Protein AF-A0A2D4W200-F1 (afdb_monomer)

Structure (mmCIF, N/CA/C/O backbone):
data_AF-A0A2D4W200-F1
#
_entry.id   AF-A0A2D4W200-F1
#
loop_
_atom_site.group_PDB
_atom_site.id
_atom_site.type_symbol
_atom_site.label_atom_id
_atom_site.label_alt_id
_atom_site.label_comp_id
_atom_site.label_asym_id
_atom_site.label_entity_id
_atom_site.label_seq_id
_atom_site.pdbx_PDB_ins_code
_atom_site.Cartn_x
_atom_site.Cartn_y
_atom_site.Cartn_z
_atom_site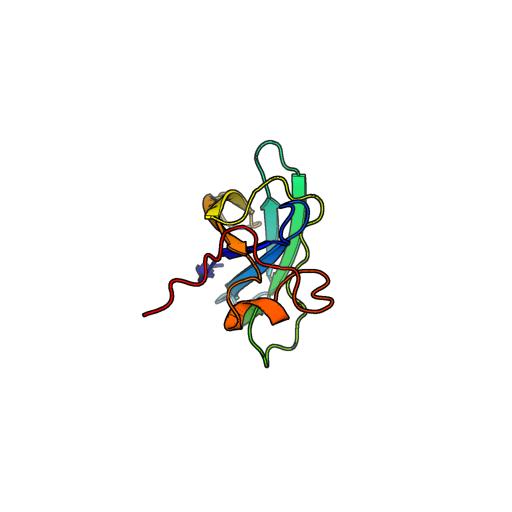.occupancy
_atom_site.B_iso_or_equiv
_atom_site.auth_seq_id
_atom_site.auth_comp_id
_atom_site.auth_asym_id
_atom_site.auth_atom_id
_atom_site.pdbx_PDB_model_num
ATOM 1 N N . MET A 1 1 ? -6.014 -3.686 13.023 1.00 89.56 1 MET A N 1
ATOM 2 C CA . MET A 1 1 ? -5.982 -3.565 11.552 1.00 89.56 1 MET A CA 1
ATOM 3 C C . MET A 1 1 ? -5.366 -4.820 10.965 1.00 89.56 1 MET A C 1
ATOM 5 O O . MET A 1 1 ? -4.495 -5.402 11.603 1.00 89.56 1 MET A O 1
ATOM 9 N N . ALA A 1 2 ? -5.807 -5.241 9.785 1.00 93.50 2 ALA A N 1
ATOM 10 C CA . ALA A 1 2 ? -5.145 -6.284 9.006 1.00 93.50 2 ALA A CA 1
ATOM 11 C C . ALA A 1 2 ? -5.091 -5.865 7.537 1.00 93.50 2 ALA A C 1
ATOM 13 O O . ALA A 1 2 ? -6.059 -5.301 7.033 1.00 93.50 2 ALA A O 1
ATOM 14 N N . VAL A 1 3 ? -3.983 -6.168 6.865 1.00 94.50 3 VAL A N 1
ATOM 15 C CA . VAL A 1 3 ? -3.783 -5.884 5.440 1.00 94.50 3 VAL A CA 1
ATOM 16 C C . VAL A 1 3 ? -3.736 -7.206 4.676 1.00 94.50 3 VAL A C 1
ATOM 18 O O . VAL A 1 3 ? -3.122 -8.173 5.135 1.00 94.50 3 VAL A O 1
ATOM 21 N N . ARG A 1 4 ? -4.425 -7.283 3.536 1.00 94.44 4 ARG A N 1
ATOM 22 C CA . ARG A 1 4 ? -4.512 -8.479 2.685 1.00 94.44 4 ARG A CA 1
ATOM 23 C C . ARG A 1 4 ? -4.337 -8.112 1.216 1.00 94.44 4 ARG A C 1
ATOM 25 O O . ARG A 1 4 ? -4.675 -7.004 0.818 1.00 94.44 4 ARG A O 1
ATOM 32 N N . ASN A 1 5 ? -3.882 -9.084 0.424 1.00 91.94 5 ASN A N 1
ATOM 33 C CA . ASN A 1 5 ? -3.816 -9.009 -1.041 1.00 91.94 5 ASN A CA 1
ATOM 34 C C . ASN A 1 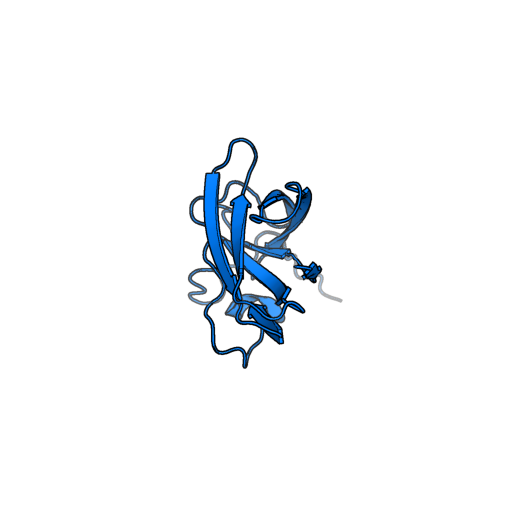5 ? -3.046 -7.786 -1.565 1.00 91.94 5 ASN A C 1
ATOM 36 O O . ASN A 1 5 ? -3.513 -7.123 -2.484 1.00 91.94 5 ASN A O 1
ATOM 40 N N . VAL A 1 6 ? -1.898 -7.477 -0.955 1.00 95.56 6 VAL A N 1
ATOM 41 C CA . VAL A 1 6 ? -1.101 -6.303 -1.329 1.00 95.56 6 VAL A CA 1
ATOM 42 C C . VAL A 1 6 ? -0.308 -6.575 -2.603 1.00 95.56 6 VAL A C 1
ATOM 44 O O . VAL A 1 6 ? 0.487 -7.515 -2.640 1.00 95.56 6 VAL A O 1
ATOM 47 N N . LEU A 1 7 ? -0.496 -5.732 -3.614 1.00 95.50 7 LEU A N 1
ATOM 48 C CA . LEU A 1 7 ? 0.331 -5.644 -4.817 1.00 95.50 7 LEU A CA 1
ATOM 49 C C . LEU A 1 7 ? 0.327 -4.203 -5.344 1.00 95.50 7 LEU A C 1
ATOM 51 O O . LEU A 1 7 ? -0.581 -3.431 -5.037 1.00 95.50 7 LEU A O 1
ATOM 55 N N . VAL A 1 8 ? 1.323 -3.849 -6.150 1.00 96.06 8 VAL A N 1
ATOM 56 C CA . VAL A 1 8 ? 1.350 -2.588 -6.903 1.00 96.06 8 VAL A CA 1
ATOM 57 C C . VAL A 1 8 ? 1.131 -2.908 -8.375 1.00 96.06 8 VAL A C 1
ATOM 59 O O . VAL A 1 8 ? 1.778 -3.811 -8.900 1.00 96.06 8 VAL A O 1
ATOM 62 N N . VAL A 1 9 ? 0.230 -2.186 -9.041 1.00 94.00 9 VAL A N 1
ATOM 63 C CA . VAL A 1 9 ? 0.126 -2.199 -10.508 1.00 94.00 9 VAL A CA 1
ATOM 64 C C . VAL A 1 9 ? 0.842 -0.964 -11.032 1.00 94.00 9 VAL A C 1
ATOM 66 O O . VAL A 1 9 ? 0.330 0.142 -10.880 1.00 94.00 9 VAL A O 1
ATOM 69 N N . ALA A 1 10 ? 2.039 -1.148 -11.574 1.00 93.44 10 ALA A N 1
ATOM 70 C CA . ALA A 1 10 ? 2.868 -0.083 -12.114 1.00 93.44 10 ALA A CA 1
ATOM 71 C C . ALA A 1 10 ? 2.583 0.168 -13.594 1.00 93.44 10 ALA A C 1
ATOM 73 O O . ALA A 1 10 ? 2.088 -0.719 -14.298 1.00 93.44 10 ALA A O 1
ATOM 74 N N . ASN A 1 11 ? 2.925 1.375 -14.036 1.00 90.00 11 ASN A N 1
ATOM 75 C CA . ASN A 1 11 ? 3.094 1.667 -15.450 1.00 90.00 11 ASN A CA 1
ATOM 76 C C . ASN A 1 11 ? 4.385 1.028 -15.996 1.00 90.00 11 ASN A C 1
ATOM 78 O O . ASN A 1 11 ? 5.256 0.596 -15.237 1.00 90.00 11 ASN A O 1
ATOM 82 N N . ASP A 1 12 ? 4.508 0.972 -17.320 1.00 86.44 12 ASP A N 1
ATOM 83 C CA . ASP A 1 12 ? 5.602 0.261 -17.993 1.00 86.44 12 ASP A CA 1
ATOM 84 C C . ASP A 1 12 ? 7.009 0.794 -17.675 1.00 86.44 12 ASP A C 1
ATOM 86 O O . ASP A 1 12 ? 7.973 0.029 -17.716 1.00 86.44 12 ASP A O 1
ATOM 90 N N . ASP A 1 13 ? 7.144 2.079 -17.333 1.00 88.06 13 ASP A N 1
ATOM 91 C CA . ASP A 1 13 ? 8.427 2.691 -16.963 1.00 88.06 13 ASP A CA 1
ATOM 92 C C . ASP A 1 13 ? 8.751 2.617 -15.457 1.00 88.06 13 ASP A C 1
ATOM 94 O O . ASP A 1 13 ? 9.794 3.118 -15.035 1.00 88.06 13 ASP A O 1
ATOM 98 N N . GLY A 1 14 ? 7.873 2.011 -14.646 1.00 91.12 14 GLY A N 1
ATOM 99 C CA . GLY A 1 14 ? 8.081 1.810 -13.210 1.00 91.12 14 GLY A CA 1
ATOM 100 C C . GLY A 1 14 ? 8.063 3.089 -12.365 1.00 91.12 14 GLY A C 1
ATOM 101 O O . GLY A 1 14 ? 8.417 3.031 -11.185 1.00 91.12 14 GLY A O 1
ATOM 102 N N . THR A 1 15 ? 7.658 4.233 -12.936 1.00 94.38 15 THR A N 1
ATOM 103 C CA . THR A 1 15 ? 7.683 5.544 -12.258 1.00 94.38 15 THR A CA 1
ATOM 104 C C . THR A 1 15 ? 6.419 5.862 -11.470 1.00 94.38 15 THR A C 1
ATOM 106 O O . THR A 1 15 ? 6.431 6.748 -10.612 1.00 94.38 15 THR A O 1
ATOM 109 N N . ARG A 1 16 ? 5.320 5.147 -11.729 1.00 94.69 16 ARG A N 1
ATOM 110 C CA . ARG A 1 16 ? 4.043 5.290 -11.024 1.00 94.69 16 ARG A CA 1
ATOM 111 C C . ARG A 1 16 ? 3.407 3.938 -10.776 1.00 94.69 16 ARG A C 1
ATOM 113 O O . ARG A 1 16 ? 3.542 3.023 -11.582 1.00 94.69 16 ARG A O 1
ATOM 120 N N . GLY A 1 17 ? 2.627 3.821 -9.707 1.00 93.94 17 GLY A N 1
ATOM 121 C CA . GLY A 1 17 ? 1.862 2.602 -9.462 1.00 93.94 17 GLY A CA 1
ATOM 122 C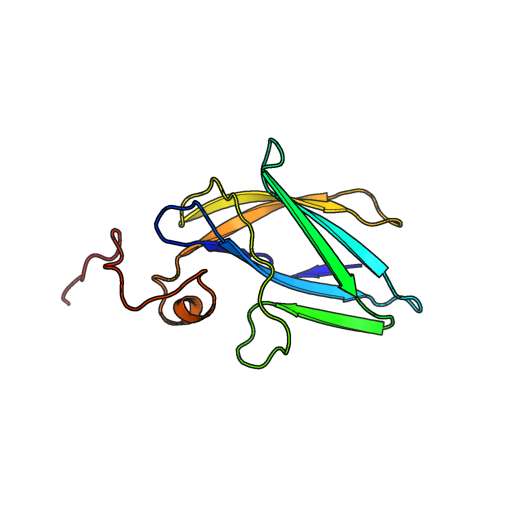 C . GLY A 1 17 ? 0.598 2.819 -8.660 1.00 93.94 17 GLY A C 1
ATOM 123 O O . GLY A 1 17 ? 0.515 3.728 -7.853 1.00 93.94 17 GLY A O 1
ATOM 124 N N . ASN A 1 18 ? -0.389 1.962 -8.862 1.00 94.69 18 ASN A N 1
ATOM 125 C CA . ASN A 1 18 ? -1.611 1.947 -8.076 1.00 94.69 18 ASN A CA 1
ATOM 126 C C . ASN A 1 18 ? -1.547 0.821 -7.043 1.00 94.69 18 ASN A C 1
ATOM 128 O O . ASN A 1 18 ? -1.282 -0.338 -7.379 1.00 94.69 18 ASN A O 1
ATOM 132 N N . LEU A 1 19 ? -1.793 1.159 -5.777 1.00 95.00 19 LEU A N 1
ATOM 133 C CA . LEU A 1 19 ? -1.819 0.189 -4.690 1.00 95.00 19 LEU A CA 1
ATOM 134 C C . LEU A 1 19 ? -3.128 -0.605 -4.717 1.00 95.00 19 LEU A C 1
ATOM 136 O O . LEU A 1 19 ? -4.221 -0.063 -4.556 1.00 95.00 19 LEU A O 1
ATOM 140 N N . VAL A 1 20 ? -3.008 -1.922 -4.830 1.00 94.00 20 VAL A N 1
ATOM 141 C CA . VAL A 1 20 ? -4.107 -2.867 -4.633 1.00 94.00 20 VAL A CA 1
ATOM 142 C C . VAL A 1 20 ? -3.912 -3.517 -3.275 1.00 94.00 20 VAL A C 1
ATOM 144 O O . VAL A 1 20 ? -2.881 -4.132 -3.014 1.00 94.00 20 VAL A O 1
ATOM 147 N N . ALA A 1 21 ? -4.894 -3.361 -2.394 1.00 94.06 21 ALA A N 1
ATOM 148 C CA . ALA A 1 21 ? -4.890 -3.954 -1.065 1.00 94.06 21 ALA A CA 1
ATOM 149 C C . ALA A 1 21 ? -6.309 -3.979 -0.490 1.00 94.06 21 ALA A C 1
ATOM 151 O O . ALA A 1 21 ? -7.157 -3.161 -0.845 1.00 94.06 21 ALA A O 1
ATOM 152 N N . ALA A 1 22 ? -6.542 -4.883 0.459 1.00 93.44 22 ALA A N 1
ATOM 153 C CA . ALA A 1 22 ? -7.695 -4.834 1.346 1.00 93.44 22 ALA A CA 1
ATOM 154 C C . ALA A 1 22 ? -7.234 -4.539 2.776 1.00 93.44 22 ALA A C 1
ATOM 156 O O . ALA A 1 22 ? -6.390 -5.257 3.322 1.00 93.44 22 ALA A O 1
ATOM 157 N N . VAL A 1 23 ? -7.808 -3.506 3.390 1.00 93.75 23 VAL A N 1
ATOM 158 C CA . VAL A 1 23 ? -7.511 -3.088 4.762 1.00 93.75 23 VAL A CA 1
ATOM 159 C C . VAL A 1 23 ? -8.752 -3.283 5.620 1.00 93.75 23 VAL A C 1
ATOM 161 O O . VAL A 1 23 ? -9.810 -2.722 5.351 1.00 93.75 23 VAL A O 1
ATOM 164 N N . VAL A 1 24 ? -8.616 -4.104 6.659 1.00 94.81 24 VAL A N 1
ATOM 165 C CA . VAL A 1 24 ? -9.712 -4.526 7.536 1.00 94.81 24 VAL A CA 1
ATOM 166 C C . VAL A 1 24 ? -9.564 -3.879 8.910 1.00 94.81 24 VAL A C 1
ATOM 168 O O . VAL A 1 24 ? -8.538 -4.055 9.586 1.00 94.81 24 VAL A O 1
ATOM 171 N N . ASN A 1 25 ? -10.619 -3.200 9.356 1.00 95.25 25 ASN A N 1
ATOM 172 C CA . ASN A 1 25 ? -10.741 -2.636 10.693 1.00 95.25 25 ASN A CA 1
ATOM 173 C C . ASN A 1 25 ? -11.873 -3.322 11.475 1.00 95.25 25 ASN A C 1
ATOM 175 O O . ASN A 1 25 ? -13.019 -2.905 11.410 1.00 95.25 25 ASN A O 1
ATOM 179 N N . ASN A 1 26 ? -11.532 -4.339 12.272 1.00 95.50 26 ASN A N 1
ATOM 180 C CA . ASN A 1 26 ? -12.480 -5.025 13.167 1.00 95.50 26 ASN A CA 1
ATOM 181 C C . ASN A 1 26 ? -12.636 -4.333 14.539 1.00 95.50 26 ASN A C 1
ATOM 183 O O . ASN A 1 26 ? -13.081 -4.966 15.496 1.00 95.50 26 ASN A O 1
ATOM 187 N N . SER A 1 27 ? -12.154 -3.096 14.696 1.00 95.12 27 SER A N 1
ATOM 188 C CA . SER A 1 27 ? -12.331 -2.343 15.941 1.00 95.12 27 SER A CA 1
ATOM 189 C C . SER A 1 27 ? -13.636 -1.554 15.926 1.00 95.12 27 SER A C 1
ATOM 191 O O . SER A 1 27 ? -14.258 -1.367 1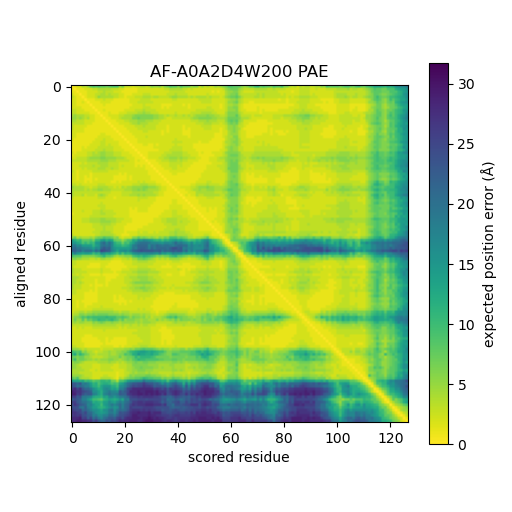4.883 1.00 95.12 27 SER A O 1
ATOM 193 N N . ASP A 1 28 ? -14.033 -1.071 17.097 1.00 96.31 28 ASP A N 1
ATOM 194 C CA . ASP A 1 28 ? -15.232 -0.259 17.308 1.00 96.31 28 ASP A CA 1
ATOM 195 C C . ASP A 1 28 ? -15.031 1.233 16.988 1.00 96.31 28 ASP A C 1
ATOM 197 O O . ASP A 1 28 ? -15.934 2.043 17.189 1.00 96.31 28 ASP A O 1
ATOM 201 N N . GLN A 1 29 ? -13.850 1.606 16.489 1.00 95.44 29 GLN A N 1
ATOM 202 C CA . GLN A 1 29 ? -13.458 2.979 16.185 1.00 95.44 29 GLN A CA 1
ATOM 203 C C . GLN A 1 29 ? -12.884 3.070 14.774 1.00 95.44 29 GLN A C 1
ATOM 205 O O . GLN A 1 29 ? -12.270 2.125 14.279 1.00 95.44 29 GLN A O 1
ATOM 210 N N . GLU A 1 30 ? -13.051 4.226 14.136 1.00 95.62 30 GLU A N 1
ATOM 211 C CA . GLU A 1 30 ? -12.315 4.556 12.917 1.00 95.62 30 GLU A CA 1
ATOM 212 C C . GLU A 1 30 ? -10.808 4.550 13.191 1.00 95.62 30 GLU A C 1
ATOM 214 O O . GLU A 1 30 ? -10.352 4.922 14.278 1.00 95.62 30 GLU A O 1
ATOM 219 N N . ARG A 1 31 ? -10.033 4.088 12.209 1.00 95.25 31 ARG A N 1
ATOM 220 C CA . ARG A 1 31 ? -8.578 4.003 12.299 1.00 95.25 31 ARG A CA 1
ATOM 221 C C . ARG A 1 31 ? -7.938 4.455 10.999 1.00 95.25 31 ARG A C 1
ATOM 223 O O . ARG A 1 31 ? -8.439 4.153 9.919 1.00 95.25 31 ARG A O 1
ATOM 230 N N . SER A 1 32 ? -6.782 5.090 11.130 1.00 94.62 32 SER A N 1
ATOM 231 C CA . SER A 1 32 ? -5.938 5.489 10.008 1.00 94.62 32 SER A CA 1
ATOM 232 C C . SER A 1 32 ? -4.689 4.617 9.947 1.00 94.62 32 SER A C 1
ATOM 234 O O . SER A 1 32 ? -4.111 4.267 10.977 1.00 94.62 32 SER A O 1
ATOM 236 N N . MET A 1 33 ? -4.259 4.296 8.734 1.00 95.19 33 MET A N 1
ATOM 237 C CA . MET A 1 33 ? -3.013 3.601 8.443 1.00 95.19 33 MET A CA 1
ATOM 238 C C . MET A 1 33 ? -2.144 4.482 7.555 1.00 95.19 33 MET A C 1
ATOM 240 O O . MET A 1 33 ? -2.619 4.998 6.542 1.00 95.19 33 MET A O 1
ATOM 244 N N . THR A 1 34 ? -0.878 4.630 7.930 1.00 97.19 34 THR A N 1
ATOM 245 C CA . THR A 1 34 ? 0.135 5.267 7.088 1.00 97.19 34 THR A CA 1
ATOM 246 C C . THR A 1 34 ? 0.899 4.176 6.351 1.00 97.19 34 THR A C 1
ATOM 248 O O . THR A 1 34 ? 1.324 3.192 6.958 1.00 97.19 34 THR A O 1
ATOM 251 N N . VAL A 1 35 ? 1.055 4.335 5.041 1.00 97.56 35 VAL A N 1
ATOM 252 C CA . VAL A 1 35 ? 1.776 3.396 4.179 1.00 97.56 35 VAL A CA 1
ATOM 253 C C . VAL A 1 35 ? 2.979 4.117 3.593 1.00 97.56 35 VAL A C 1
ATOM 255 O O . VAL A 1 35 ? 2.809 5.069 2.840 1.00 97.56 35 VAL A O 1
ATOM 258 N N . TYR A 1 36 ? 4.182 3.666 3.932 1.00 98.19 36 TYR A N 1
ATOM 259 C CA . TYR A 1 36 ? 5.430 4.185 3.374 1.00 98.19 36 TYR A CA 1
ATOM 260 C C . TYR A 1 36 ? 5.917 3.248 2.275 1.00 98.19 36 TYR A C 1
ATOM 262 O O . TYR A 1 36 ? 6.039 2.042 2.506 1.00 98.19 36 TYR A O 1
ATOM 270 N N . VAL A 1 37 ? 6.194 3.791 1.095 1.00 98.06 37 VAL A N 1
ATOM 271 C CA . VAL A 1 37 ? 6.585 3.016 -0.087 1.00 98.06 37 VAL A CA 1
ATOM 272 C C . VAL A 1 37 ? 8.046 3.295 -0.425 1.00 98.06 37 VAL A C 1
ATOM 274 O O . VAL A 1 37 ? 8.438 4.455 -0.522 1.00 98.06 37 VAL A O 1
ATOM 277 N N . GLY A 1 38 ? 8.837 2.238 -0.612 1.00 97.19 38 GLY A N 1
ATOM 278 C CA . GLY A 1 38 ? 10.255 2.314 -0.966 1.00 97.19 38 GLY A CA 1
ATOM 279 C C . GLY A 1 38 ? 11.210 2.372 0.232 1.00 97.19 38 GLY A C 1
ATOM 280 O O . GLY A 1 38 ? 10.813 2.622 1.373 1.00 97.19 38 GLY A O 1
ATOM 281 N N . ASP A 1 39 ? 12.490 2.112 -0.046 1.00 94.38 39 ASP A N 1
ATOM 282 C CA . ASP A 1 39 ? 13.611 2.303 0.883 1.00 94.38 39 ASP A CA 1
ATOM 283 C C . ASP A 1 39 ? 14.818 2.890 0.112 1.00 94.38 39 ASP A C 1
ATOM 285 O O . ASP A 1 39 ? 15.456 2.162 -0.655 1.00 94.3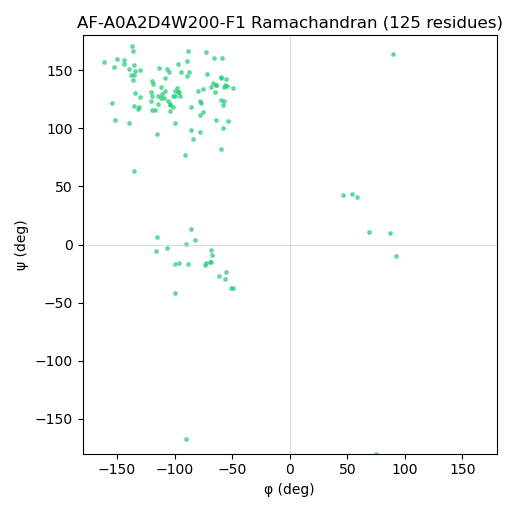8 39 ASP A O 1
ATOM 289 N N . PRO A 1 40 ? 15.124 4.198 0.253 1.00 95.12 40 PRO A N 1
ATOM 290 C CA . PRO A 1 40 ? 14.468 5.162 1.143 1.00 95.12 40 PRO A CA 1
ATOM 291 C C . PRO A 1 40 ? 13.007 5.430 0.749 1.00 95.12 40 PRO A C 1
ATOM 293 O O . PRO A 1 40 ? 12.620 5.193 -0.390 1.00 95.12 40 PRO A O 1
ATOM 296 N N . VAL A 1 41 ? 12.204 5.952 1.684 1.00 96.88 41 VAL A N 1
ATOM 297 C CA . VAL A 1 41 ? 10.786 6.271 1.433 1.00 96.88 41 VAL A CA 1
ATOM 298 C C . VAL A 1 41 ? 10.654 7.240 0.255 1.00 96.88 41 VAL A C 1
ATOM 300 O O . VAL A 1 41 ? 11.221 8.334 0.275 1.00 96.88 41 VAL A O 1
ATOM 303 N N . GLN A 1 42 ? 9.883 6.824 -0.744 1.00 95.56 42 GLN A N 1
ATOM 304 C CA . GLN A 1 42 ? 9.620 7.540 -1.989 1.00 95.56 42 GLN A CA 1
ATOM 305 C C . GLN A 1 42 ? 8.276 8.257 -1.953 1.00 95.56 42 GLN A C 1
ATOM 307 O O . GLN A 1 42 ? 8.184 9.407 -2.374 1.00 95.56 42 GLN A O 1
ATOM 312 N N . ASP A 1 43 ? 7.262 7.588 -1.403 1.00 97.56 43 ASP A N 1
ATOM 313 C CA . ASP A 1 43 ? 5.910 8.119 -1.275 1.00 97.56 43 ASP A CA 1
ATOM 314 C C . ASP A 1 43 ? 5.249 7.654 0.033 1.00 97.56 43 ASP A C 1
ATOM 316 O O . ASP A 1 43 ? 5.671 6.680 0.670 1.00 97.56 43 ASP A O 1
ATOM 320 N N . THR A 1 44 ? 4.233 8.392 0.478 1.00 97.50 44 THR A N 1
ATOM 321 C CA . THR A 1 44 ? 3.482 8.130 1.708 1.00 97.50 44 THR A CA 1
ATOM 322 C C . THR A 1 44 ? 1.986 8.267 1.467 1.00 97.50 44 THR A C 1
ATOM 324 O O . THR A 1 44 ? 1.482 9.349 1.176 1.00 97.50 44 THR A O 1
ATOM 327 N N . LEU A 1 45 ? 1.258 7.177 1.692 1.00 96.06 45 LEU A N 1
ATOM 328 C CA . LEU A 1 45 ? -0.191 7.117 1.535 1.00 96.06 45 LEU A CA 1
ATOM 329 C C . LEU A 1 45 ? -0.873 7.079 2.902 1.00 96.06 45 LEU A C 1
ATOM 331 O O . LEU A 1 45 ? -0.333 6.543 3.875 1.00 96.06 45 LEU A O 1
ATOM 335 N N . ARG A 1 46 ? -2.098 7.601 2.966 1.00 95.31 46 ARG A N 1
ATOM 336 C CA . ARG A 1 46 ? -2.966 7.489 4.141 1.00 95.31 46 ARG A CA 1
ATOM 337 C C . ARG A 1 46 ? -4.250 6.765 3.767 1.00 95.31 46 ARG A C 1
ATOM 339 O O . ARG A 1 46 ? -4.922 7.159 2.821 1.00 95.31 46 ARG A O 1
ATOM 346 N N . ILE A 1 47 ? -4.584 5.733 4.535 1.00 93.81 47 ILE A N 1
ATOM 347 C CA . ILE A 1 47 ? -5.802 4.941 4.362 1.00 93.81 47 ILE A CA 1
ATOM 348 C C . ILE A 1 47 ? -6.621 5.044 5.644 1.00 93.81 47 ILE A C 1
ATOM 350 O O . ILE A 1 47 ? -6.189 4.578 6.701 1.00 93.81 47 ILE A O 1
ATOM 354 N N . ASP A 1 48 ? -7.804 5.640 5.546 1.00 93.88 48 ASP A N 1
ATOM 355 C CA . ASP A 1 48 ? -8.767 5.720 6.640 1.00 93.88 48 ASP A CA 1
ATOM 356 C C . ASP A 1 48 ? -9.809 4.603 6.490 1.00 93.88 48 ASP A C 1
ATOM 358 O O . ASP A 1 48 ? -10.349 4.373 5.409 1.00 93.88 48 ASP A O 1
ATOM 362 N N . VAL A 1 49 ? -10.070 3.871 7.575 1.00 93.81 49 VAL A N 1
ATOM 363 C CA . VAL A 1 49 ? -10.991 2.727 7.586 1.00 93.81 49 VAL A CA 1
ATOM 364 C C . VAL A 1 49 ? -11.954 2.873 8.756 1.00 93.81 49 VAL A C 1
ATOM 366 O O . VAL A 1 49 ? -11.546 2.853 9.924 1.00 93.81 49 VAL A O 1
ATOM 369 N N . ALA A 1 50 ? -13.245 2.982 8.446 1.00 95.69 50 ALA A N 1
ATOM 370 C CA . ALA A 1 50 ? -14.305 3.099 9.442 1.00 95.69 50 ALA A CA 1
ATOM 371 C C . ALA A 1 50 ? -14.333 1.893 10.399 1.00 95.69 50 ALA A C 1
ATOM 373 O O . ALA A 1 50 ? -13.802 0.819 10.095 1.00 95.69 50 ALA A O 1
ATOM 374 N N . ALA A 1 51 ? -14.968 2.072 11.558 1.00 96.75 51 ALA A N 1
ATOM 375 C CA . ALA A 1 51 ? -15.196 0.993 12.514 1.00 96.75 51 ALA A CA 1
ATOM 376 C C . ALA A 1 51 ? -15.938 -0.186 11.864 1.00 96.75 51 ALA A C 1
ATOM 378 O O . ALA A 1 51 ? -16.835 0.025 11.047 1.00 96.75 51 ALA A O 1
ATOM 379 N N . ASP A 1 52 ? -15.566 -1.405 12.255 1.00 96.81 52 ASP A N 1
ATOM 380 C CA . ASP A 1 52 ? -16.150 -2.670 11.788 1.00 96.81 52 ASP A CA 1
ATOM 381 C C . ASP A 1 52 ? -16.329 -2.755 10.257 1.00 96.81 52 ASP A C 1
ATOM 383 O O . ASP A 1 52 ? -17.367 -3.173 9.741 1.00 96.81 52 ASP A O 1
ATOM 387 N N . SER A 1 53 ? -15.324 -2.299 9.504 1.00 94.56 53 SER A N 1
ATOM 388 C CA . SER A 1 53 ? -15.408 -2.184 8.045 1.00 94.56 53 SER A CA 1
ATOM 389 C C . SER A 1 53 ? -14.148 -2.662 7.320 1.00 94.56 53 SER A C 1
ATOM 391 O O . SER A 1 53 ? -13.120 -2.993 7.921 1.00 94.56 53 SER A O 1
ATOM 393 N N . THR A 1 54 ? -14.243 -2.752 5.993 1.00 93.62 54 THR A N 1
ATOM 394 C CA . THR A 1 54 ? -13.131 -3.089 5.099 1.00 93.62 54 THR A CA 1
ATOM 395 C C . THR A 1 54 ? -13.114 -2.132 3.918 1.00 93.62 54 THR A C 1
ATOM 397 O O . THR A 1 54 ? -14.133 -1.970 3.252 1.00 93.62 54 THR A O 1
ATOM 400 N N . VAL A 1 55 ? -11.944 -1.564 3.635 1.00 91.69 55 VAL A N 1
ATOM 401 C CA . VAL A 1 55 ? -11.660 -0.858 2.380 1.00 91.69 55 VAL A CA 1
ATOM 402 C C . VAL A 1 55 ? -10.924 -1.822 1.457 1.00 91.69 55 VAL A C 1
ATOM 404 O O . VAL A 1 55 ? -10.020 -2.533 1.899 1.00 91.69 55 VAL A O 1
ATOM 407 N N . SER A 1 56 ? -11.328 -1.882 0.190 1.00 90.81 56 SER A N 1
ATOM 408 C CA . SER A 1 56 ? -10.717 -2.748 -0.818 1.00 90.81 56 SER A CA 1
ATOM 409 C C . SER A 1 56 ? -10.433 -1.947 -2.077 1.00 90.81 56 SER A C 1
ATOM 411 O O . SER A 1 56 ? -11.365 -1.506 -2.741 1.00 90.81 56 SER A O 1
ATOM 413 N N . TYR A 1 57 ? -9.158 -1.829 -2.426 1.00 90.69 57 TYR A N 1
ATOM 414 C CA . TYR A 1 57 ? -8.698 -1.183 -3.650 1.00 90.69 57 TYR A CA 1
ATOM 415 C C . TYR A 1 57 ? -8.491 -2.212 -4.764 1.00 90.69 57 TYR A C 1
ATOM 417 O O . TYR A 1 57 ? -8.133 -3.361 -4.495 1.00 90.69 57 TYR A O 1
ATOM 425 N N . GLY A 1 58 ? -8.704 -1.807 -6.018 1.00 79.50 58 GLY A N 1
ATOM 426 C CA . GLY A 1 58 ? -8.457 -2.646 -7.198 1.00 79.50 58 GLY A CA 1
ATOM 427 C C . GLY A 1 58 ? -9.614 -3.557 -7.633 1.00 79.50 58 GLY A C 1
ATOM 428 O O . GLY A 1 58 ? -9.412 -4.408 -8.499 1.00 79.50 58 GLY A O 1
ATOM 429 N N . ALA A 1 59 ? -10.823 -3.406 -7.077 1.00 69.50 59 ALA A N 1
ATOM 430 C CA . ALA A 1 59 ? -12.015 -4.091 -7.584 1.00 69.50 59 ALA A CA 1
ATOM 431 C C . ALA A 1 59 ? -12.710 -3.242 -8.669 1.00 69.50 59 ALA A C 1
ATOM 433 O O . ALA A 1 59 ? -12.762 -2.022 -8.568 1.00 69.50 59 ALA A O 1
ATOM 434 N N . ARG A 1 60 ? -13.297 -3.883 -9.696 1.00 55.16 60 ARG A N 1
ATOM 435 C CA . ARG A 1 60 ? -14.089 -3.192 -10.743 1.00 55.16 60 ARG A CA 1
ATOM 436 C C . ARG A 1 60 ? -15.256 -2.371 -10.176 1.00 55.16 60 ARG A C 1
ATOM 438 O O . ARG A 1 60 ? -15.633 -1.375 -10.778 1.00 55.16 60 ARG A O 1
ATOM 445 N N . ASP A 1 61 ? -15.801 -2.813 -9.045 1.00 54.19 61 ASP A N 1
ATOM 446 C CA . ASP A 1 61 ? -17.020 -2.275 -8.432 1.00 54.19 61 ASP A CA 1
ATOM 447 C C . ASP A 1 61 ? -16.764 -1.623 -7.056 1.00 54.19 61 ASP A C 1
ATOM 449 O O . ASP A 1 61 ? -17.712 -1.281 -6.348 1.00 54.19 61 ASP A O 1
ATOM 453 N N . SER A 1 62 ? -15.498 -1.484 -6.634 1.00 53.81 62 SER A N 1
ATOM 454 C CA . SER A 1 62 ? -15.148 -0.763 -5.403 1.00 53.81 62 SER A CA 1
ATOM 455 C C . SER A 1 62 ? -15.164 0.743 -5.661 1.00 53.81 62 SER A C 1
ATOM 457 O O . SER A 1 62 ? -14.598 1.204 -6.644 1.00 53.81 62 SER A O 1
ATOM 459 N N . LEU A 1 63 ? -15.823 1.492 -4.775 1.00 46.53 63 LEU A N 1
ATOM 460 C CA . LEU A 1 63 ? -16.118 2.928 -4.897 1.00 46.53 63 LEU A CA 1
ATOM 461 C C . LEU A 1 63 ? -14.893 3.859 -4.811 1.00 46.53 63 LEU A C 1
ATOM 463 O O . LEU A 1 63 ? -15.062 5.061 -4.998 1.00 46.53 63 LEU A O 1
ATOM 467 N N . ASP A 1 64 ? -13.699 3.328 -4.541 1.00 60.94 64 ASP A N 1
ATOM 468 C CA . ASP A 1 64 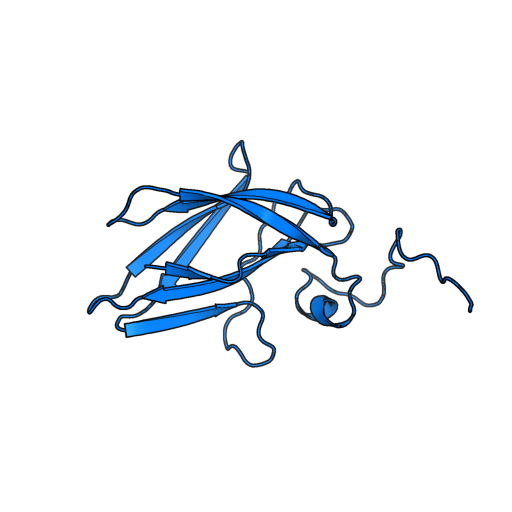? -12.493 4.121 -4.317 1.00 60.94 64 ASP A CA 1
ATOM 469 C C . ASP A 1 64 ? -11.464 3.878 -5.425 1.00 60.94 64 ASP A C 1
ATOM 471 O O . ASP A 1 64 ? -11.092 2.731 -5.704 1.00 60.94 64 ASP A O 1
ATOM 475 N N . ASP A 1 65 ? -10.983 4.969 -6.026 1.00 75.38 65 ASP A N 1
ATOM 476 C CA . ASP A 1 65 ? -9.824 4.930 -6.915 1.00 75.38 65 ASP A CA 1
ATOM 477 C C . ASP A 1 65 ? -8.623 4.338 -6.153 1.00 75.38 65 ASP A C 1
ATOM 479 O O . ASP A 1 65 ? -8.395 4.696 -4.989 1.00 75.38 65 ASP A O 1
ATOM 483 N N . PRO A 1 66 ? -7.853 3.419 -6.766 1.00 86.44 66 PRO A N 1
ATOM 484 C CA . PRO A 1 66 ? -6.654 2.884 -6.140 1.00 86.44 66 PRO A CA 1
ATOM 485 C C . PRO A 1 66 ? -5.712 4.024 -5.720 1.00 86.44 66 PRO A C 1
ATOM 487 O O . PRO A 1 66 ? -5.494 4.942 -6.513 1.00 86.44 66 PRO A O 1
ATOM 490 N N . PRO A 1 67 ? -5.122 3.980 -4.512 1.00 92.19 67 PRO A N 1
ATOM 491 C CA . PRO A 1 67 ? -4.141 4.969 -4.100 1.00 92.19 67 PRO A CA 1
ATOM 492 C C . PRO A 1 67 ? -2.961 4.993 -5.074 1.00 92.19 67 PRO A C 1
ATOM 494 O O . PRO A 1 67 ? -2.279 3.978 -5.250 1.00 92.19 67 PRO A O 1
ATOM 497 N N . LEU A 1 68 ? -2.742 6.151 -5.693 1.00 94.06 68 LEU A N 1
ATOM 498 C CA . LEU A 1 68 ? -1.619 6.392 -6.590 1.00 94.06 68 LEU A CA 1
ATOM 499 C C . LEU A 1 68 ? -0.330 6.566 -5.783 1.00 94.06 68 LEU A C 1
ATOM 501 O O . LEU A 1 68 ? -0.306 7.320 -4.815 1.00 94.06 68 LEU A O 1
ATOM 505 N N . ILE A 1 69 ? 0.719 5.894 -6.236 1.00 96.25 69 ILE A N 1
ATOM 506 C CA . ILE A 1 69 ? 2.108 6.021 -5.808 1.00 96.25 69 ILE A CA 1
ATOM 507 C C . ILE A 1 69 ? 2.840 6.815 -6.893 1.00 96.25 69 ILE A C 1
ATOM 509 O O . ILE A 1 69 ? 2.958 6.336 -8.026 1.00 96.25 69 ILE A O 1
ATOM 513 N N . ASP A 1 70 ? 3.314 8.013 -6.557 1.00 95.00 70 ASP A N 1
ATOM 514 C CA . ASP A 1 70 ? 4.119 8.871 -7.440 1.00 95.00 70 ASP A CA 1
ATOM 515 C C . ASP A 1 70 ? 5.051 9.757 -6.582 1.00 95.00 70 ASP A C 1
ATOM 517 O O . ASP A 1 70 ? 4.575 10.699 -5.940 1.00 95.00 70 ASP A O 1
ATOM 521 N N . PRO A 1 71 ? 6.371 9.488 -6.544 1.00 95.06 71 PRO A N 1
ATOM 522 C CA . PRO A 1 71 ? 7.111 8.589 -7.434 1.00 95.06 71 PRO A CA 1
ATOM 523 C C . PRO A 1 71 ? 7.141 7.118 -6.978 1.00 95.06 71 PRO A C 1
ATOM 525 O O . PRO A 1 71 ? 7.232 6.816 -5.788 1.00 95.06 71 PRO A O 1
ATOM 528 N N . LEU A 1 72 ? 7.178 6.205 -7.952 1.00 95.50 72 LEU A N 1
ATOM 529 C CA . LEU A 1 72 ? 7.601 4.807 -7.814 1.00 95.50 72 LEU A CA 1
ATOM 530 C C . LEU A 1 72 ? 9.007 4.637 -8.433 1.00 95.50 72 LEU A C 1
ATOM 532 O O . LEU A 1 72 ? 9.369 5.352 -9.359 1.00 95.50 72 LEU A O 1
ATOM 536 N N . ASP A 1 73 ? 9.821 3.725 -7.896 1.00 94.75 73 ASP A N 1
ATOM 537 C CA . ASP A 1 73 ? 11.130 3.332 -8.462 1.00 94.75 73 ASP A CA 1
ATOM 538 C C . ASP A 1 73 ? 11.222 1.807 -8.414 1.00 94.75 73 ASP A C 1
ATOM 540 O O . ASP A 1 73 ? 11.973 1.214 -7.636 1.00 94.75 73 ASP A O 1
ATOM 544 N N . ALA A 1 74 ? 10.317 1.162 -9.150 1.00 94.56 74 ALA A N 1
ATOM 545 C CA . ALA A 1 74 ? 10.255 -0.287 -9.213 1.00 94.56 74 ALA A CA 1
ATOM 546 C C . ALA A 1 74 ? 9.627 -0.762 -10.524 1.00 94.56 74 ALA A C 1
ATOM 548 O O . ALA A 1 74 ? 8.467 -0.470 -10.816 1.00 94.56 74 ALA A O 1
ATOM 549 N N . ASP A 1 75 ? 10.384 -1.569 -11.265 1.00 91.62 75 ASP A N 1
ATOM 550 C CA . ASP A 1 75 ? 9.929 -2.161 -12.519 1.00 91.62 75 ASP A CA 1
ATOM 551 C C . ASP A 1 75 ? 8.875 -3.267 -12.293 1.00 91.62 75 ASP A C 1
ATOM 553 O O . ASP A 1 75 ? 8.973 -4.052 -11.332 1.00 91.62 75 ASP A O 1
ATOM 557 N N . PRO A 1 76 ? 7.906 -3.421 -13.218 1.00 91.44 76 PRO A N 1
ATOM 558 C CA . PRO A 1 76 ? 7.059 -4.605 -13.293 1.00 91.44 76 PRO A CA 1
ATOM 559 C C . PRO A 1 76 ? 7.860 -5.920 -13.271 1.00 91.44 76 PRO A C 1
ATOM 561 O O . PRO A 1 76 ? 8.845 -6.096 -13.983 1.00 91.44 76 PRO A O 1
ATOM 564 N N . GLY A 1 77 ? 7.409 -6.881 -12.462 1.00 92.25 77 GLY A N 1
ATOM 565 C CA . GLY A 1 77 ? 8.091 -8.156 -12.214 1.00 92.25 77 GLY A CA 1
ATOM 566 C C . GLY A 1 77 ? 9.028 -8.141 -11.000 1.00 92.25 77 GLY A C 1
ATOM 567 O O . GLY A 1 77 ? 9.486 -9.205 -10.574 1.00 92.25 77 GLY A O 1
ATOM 568 N N . GLY A 1 78 ? 9.289 -6.967 -10.420 1.00 94.31 78 GLY A N 1
ATOM 569 C CA . GLY A 1 78 ? 10.067 -6.798 -9.198 1.00 94.31 78 GLY A CA 1
ATOM 570 C C . GLY A 1 78 ? 9.239 -6.831 -7.908 1.00 94.31 78 GLY A C 1
ATOM 571 O O . GLY A 1 78 ? 8.061 -7.196 -7.873 1.00 94.31 78 GLY A O 1
ATOM 572 N N . THR A 1 79 ? 9.885 -6.418 -6.817 1.00 97.50 79 THR A N 1
ATOM 573 C CA . THR A 1 79 ? 9.230 -6.149 -5.531 1.00 97.50 79 THR A CA 1
ATOM 574 C C . THR A 1 79 ? 9.739 -4.843 -4.945 1.00 97.50 79 THR A C 1
ATOM 576 O O . THR A 1 79 ? 10.938 -4.585 -5.032 1.00 97.50 79 THR A O 1
ATOM 579 N N . ILE A 1 80 ? 8.876 -4.103 -4.255 1.00 98.00 80 ILE A N 1
ATOM 580 C CA . ILE A 1 80 ? 9.224 -2.882 -3.524 1.00 98.00 80 ILE A CA 1
ATOM 581 C C . ILE A 1 80 ? 8.932 -3.058 -2.022 1.00 98.00 80 ILE A C 1
ATOM 583 O O . ILE A 1 80 ? 7.906 -3.655 -1.677 1.00 98.00 80 ILE A O 1
ATOM 587 N N . PRO A 1 81 ? 9.809 -2.602 -1.105 1.00 98.31 81 PRO A N 1
ATOM 588 C CA . PRO A 1 81 ? 9.486 -2.587 0.317 1.00 98.31 81 PRO A CA 1
ATOM 589 C C . PRO A 1 81 ? 8.333 -1.619 0.591 1.00 98.31 81 PRO A C 1
ATOM 591 O O . PRO A 1 81 ? 8.353 -0.468 0.161 1.00 98.31 81 PRO A O 1
ATOM 594 N N . VAL A 1 82 ? 7.333 -2.079 1.339 1.00 98.38 82 VAL A N 1
ATOM 595 C CA . VAL A 1 82 ? 6.216 -1.250 1.803 1.00 98.38 82 VAL A CA 1
ATOM 596 C C . VAL A 1 82 ? 6.039 -1.448 3.297 1.00 98.38 82 VAL A C 1
ATOM 598 O O . VAL A 1 82 ? 5.919 -2.580 3.771 1.00 98.38 82 VAL A O 1
ATOM 601 N N . THR A 1 83 ? 6.024 -0.342 4.035 1.00 98.12 83 THR A N 1
ATOM 602 C CA . THR A 1 83 ? 5.858 -0.324 5.488 1.00 98.12 83 THR A CA 1
ATOM 603 C C . THR A 1 83 ? 4.464 0.157 5.856 1.00 98.12 83 THR A C 1
ATOM 605 O O . THR A 1 83 ? 4.068 1.262 5.495 1.00 98.12 83 THR A O 1
ATOM 608 N N . PHE A 1 84 ? 3.736 -0.663 6.607 1.00 97.06 84 PHE A N 1
ATOM 609 C CA . PHE A 1 84 ? 2.407 -0.359 7.125 1.00 97.06 84 PHE A CA 1
ATOM 610 C C . PHE A 1 84 ? 2.509 0.032 8.595 1.00 97.06 84 PHE A C 1
ATOM 612 O O . PHE A 1 84 ? 2.921 -0.780 9.424 1.00 97.06 84 PHE A O 1
ATOM 619 N N . GLU A 1 85 ? 2.112 1.257 8.921 1.00 96.19 85 GLU A N 1
ATOM 620 C CA . GLU A 1 85 ? 2.147 1.808 10.273 1.00 96.19 85 GLU A CA 1
ATOM 621 C C . GLU A 1 85 ? 0.741 2.199 10.740 1.00 96.19 85 GLU A C 1
ATOM 623 O O . GLU A 1 85 ? -0.081 2.720 9.983 1.00 96.19 85 GLU A O 1
ATOM 628 N N . THR A 1 86 ? 0.461 1.941 12.015 1.00 93.75 86 THR A N 1
ATOM 629 C CA . THR A 1 86 ? -0.782 2.341 12.682 1.00 93.75 86 THR A CA 1
ATOM 630 C C . THR A 1 86 ? -0.457 2.909 14.059 1.00 93.75 86 THR A C 1
ATOM 632 O O . THR A 1 86 ? 0.637 2.712 14.577 1.00 93.75 86 THR A O 1
ATOM 635 N N . ASP A 1 87 ? -1.422 3.565 14.692 1.00 87.56 87 ASP A N 1
ATOM 636 C CA . ASP A 1 87 ? -1.296 4.122 16.043 1.00 87.56 87 ASP A CA 1
ATOM 637 C C . ASP A 1 87 ? -1.286 3.063 17.164 1.00 87.56 87 ASP A C 1
ATOM 639 O O . ASP A 1 87 ? -0.912 3.356 18.299 1.00 87.56 87 ASP A O 1
ATOM 643 N N . VAL A 1 88 ? -1.716 1.835 16.863 1.00 84.12 88 VAL A N 1
ATOM 644 C CA . VAL A 1 88 ? -1.966 0.773 17.856 1.00 84.12 88 VAL A CA 1
ATOM 645 C C . VAL A 1 88 ? -1.055 -0.446 17.725 1.00 84.12 88 VAL A C 1
ATOM 647 O O . VAL A 1 88 ? -1.132 -1.349 18.559 1.00 84.12 88 VAL A O 1
ATOM 650 N N . ALA A 1 89 ? -0.220 -0.512 16.689 1.00 85.56 89 ALA A N 1
ATOM 651 C CA . ALA A 1 89 ? 0.652 -1.652 16.421 1.00 85.56 89 ALA A CA 1
ATOM 652 C C . ALA A 1 89 ? 1.997 -1.206 15.843 1.00 85.56 89 ALA A C 1
ATOM 654 O O . ALA A 1 89 ? 2.097 -0.147 15.229 1.00 85.56 89 ALA A O 1
ATOM 655 N N . GLU A 1 90 ? 3.013 -2.047 16.032 1.00 90.81 90 GLU A N 1
ATOM 656 C CA . GLU A 1 90 ? 4.336 -1.857 15.438 1.00 90.81 90 GLU A CA 1
ATOM 657 C C . GLU A 1 90 ? 4.254 -1.835 13.907 1.00 90.81 90 GLU A C 1
ATOM 659 O O . GLU A 1 90 ? 3.446 -2.551 13.305 1.00 90.81 90 GLU A O 1
ATOM 664 N N . ALA A 1 91 ? 5.094 -1.004 13.289 1.00 94.94 91 ALA A N 1
ATOM 665 C CA . ALA A 1 91 ? 5.193 -0.922 11.844 1.00 94.94 91 ALA A CA 1
ATOM 666 C C . ALA A 1 91 ? 5.704 -2.247 11.257 1.00 94.94 91 ALA A C 1
ATOM 668 O O . ALA A 1 91 ? 6.639 -2.857 11.777 1.00 94.94 91 ALA A O 1
ATOM 669 N N . VAL A 1 92 ? 5.097 -2.688 10.155 1.00 96.31 92 VAL A N 1
ATOM 670 C CA . VAL A 1 92 ? 5.474 -3.933 9.474 1.00 96.31 92 VAL A CA 1
ATOM 671 C C . VAL A 1 92 ? 5.887 -3.626 8.045 1.00 96.31 92 VAL A C 1
ATOM 673 O O . VAL A 1 92 ? 5.091 -3.092 7.275 1.00 96.31 92 VAL A O 1
ATOM 676 N N . THR A 1 93 ? 7.106 -4.018 7.680 1.00 97.56 93 THR A N 1
ATOM 677 C CA . THR A 1 93 ? 7.627 -3.912 6.312 1.00 97.56 93 THR A CA 1
ATOM 678 C C . THR A 1 93 ? 7.519 -5.250 5.589 1.00 97.56 93 THR A C 1
ATOM 680 O O . THR A 1 93 ? 7.914 -6.288 6.124 1.00 97.56 93 THR A O 1
ATOM 683 N N . VAL A 1 94 ? 7.004 -5.236 4.361 1.00 97.62 94 VAL A N 1
ATOM 684 C CA . VAL A 1 94 ? 6.901 -6.416 3.489 1.00 97.62 94 VAL A CA 1
ATOM 685 C C . VAL A 1 94 ? 7.357 -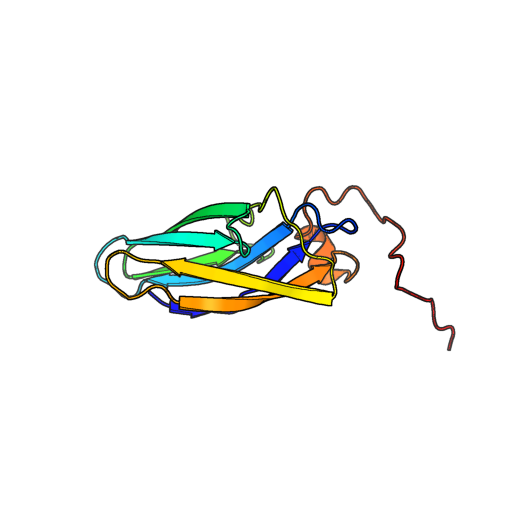6.087 2.070 1.00 97.62 94 VAL A C 1
ATOM 687 O O . VAL A 1 94 ? 7.187 -4.964 1.605 1.00 97.62 94 VAL A O 1
ATOM 690 N N . GLN A 1 95 ? 7.905 -7.081 1.368 1.00 98.19 95 GLN A N 1
ATOM 691 C CA . GLN A 1 95 ? 8.200 -6.972 -0.061 1.00 98.19 95 GLN A CA 1
ATOM 692 C C . GLN A 1 95 ? 6.906 -7.160 -0.854 1.00 98.19 95 GLN A C 1
ATOM 694 O O . GLN A 1 95 ? 6.344 -8.257 -0.878 1.00 98.19 95 GLN A O 1
ATOM 699 N N . VAL A 1 96 ? 6.433 -6.091 -1.486 1.00 98.19 96 VAL A N 1
ATOM 700 C CA . VAL A 1 96 ? 5.197 -6.079 -2.269 1.00 98.19 96 VAL A CA 1
ATOM 701 C C . VAL A 1 96 ? 5.531 -6.309 -3.740 1.00 98.19 96 VAL A C 1
ATOM 703 O O . VAL A 1 96 ? 6.391 -5.603 -4.266 1.00 98.19 96 VAL A O 1
ATOM 706 N N . PRO A 1 97 ? 4.893 -7.277 -4.421 1.00 97.62 97 PRO A N 1
ATOM 707 C CA . PRO A 1 97 ? 5.119 -7.498 -5.843 1.00 97.62 97 PRO A CA 1
ATOM 708 C C . PRO A 1 97 ? 4.615 -6.315 -6.671 1.00 97.62 97 PRO A C 1
ATOM 710 O O . PRO A 1 97 ? 3.525 -5.791 -6.423 1.00 97.62 97 PRO A O 1
ATOM 713 N N . VAL A 1 98 ? 5.400 -5.949 -7.679 1.00 96.31 98 VAL A N 1
ATOM 714 C CA . VAL A 1 98 ? 5.052 -4.935 -8.674 1.00 96.31 98 VAL A CA 1
ATOM 715 C C . VAL A 1 98 ? 4.673 -5.652 -9.964 1.00 96.31 98 VAL A C 1
ATOM 717 O O . VAL A 1 98 ? 5.453 -6.431 -10.507 1.00 96.31 98 VAL A O 1
ATOM 720 N N . LEU A 1 99 ? 3.448 -5.444 -10.431 1.00 93.69 99 LEU A N 1
ATOM 721 C CA . LEU A 1 99 ? 2.886 -6.044 -11.640 1.00 93.69 99 LEU A CA 1
ATOM 722 C C . LEU A 1 99 ? 2.643 -4.951 -12.683 1.00 93.69 99 LEU A C 1
ATOM 724 O O . LEU A 1 99 ? 2.380 -3.815 -12.314 1.00 93.69 99 LEU A O 1
ATOM 728 N N . GLY A 1 100 ? 2.696 -5.291 -13.970 1.00 87.75 100 GLY A N 1
ATOM 729 C CA . GLY A 1 100 ? 2.410 -4.345 -15.058 1.00 87.75 100 GLY A CA 1
ATOM 730 C C . GLY A 1 100 ? 0.976 -4.454 -15.583 1.00 87.75 100 GLY A C 1
ATOM 731 O O . GLY A 1 100 ? 0.364 -5.529 -15.519 1.00 87.75 100 GLY A O 1
ATOM 732 N N . GLY A 1 101 ? 0.463 -3.366 -16.166 1.00 78.69 101 GLY A N 1
ATOM 733 C CA . GLY A 1 101 ? -0.847 -3.309 -16.838 1.00 78.69 101 GLY A CA 1
ATOM 734 C C . GLY A 1 101 ? -0.945 -4.130 -18.132 1.00 78.69 101 GLY A C 1
ATOM 735 O O . GLY A 1 101 ? -2.036 -4.389 -18.646 1.00 78.69 101 GLY A O 1
ATOM 736 N N . CYS A 1 102 ? 0.184 -4.647 -18.609 1.00 79.06 102 CYS A N 1
ATOM 737 C CA . CYS A 1 102 ? 0.281 -5.617 -19.696 1.00 79.06 102 CYS A CA 1
ATOM 738 C C . CYS A 1 102 ? -0.527 -6.903 -19.506 1.00 79.06 102 CYS A C 1
ATOM 740 O O . CYS A 1 102 ? -0.914 -7.557 -20.476 1.00 79.06 102 CYS A O 1
ATOM 742 N N . LEU A 1 103 ? -0.828 -7.263 -18.260 1.00 79.75 103 LEU A N 1
ATOM 743 C CA . LEU A 1 103 ? -1.818 -8.287 -17.968 1.00 79.75 103 LEU A CA 1
ATOM 744 C C . LEU A 1 103 ? -3.205 -7.679 -18.202 1.00 79.75 103 LEU A C 1
ATOM 746 O O . LEU A 1 103 ? -3.613 -6.787 -17.469 1.00 79.75 103 LEU A O 1
ATOM 750 N N . GLU A 1 104 ? -3.948 -8.166 -19.202 1.00 79.62 104 GLU A N 1
ATOM 751 C CA . GLU A 1 104 ? -5.213 -7.554 -19.658 1.00 79.62 104 GLU A CA 1
ATOM 752 C C . GLU A 1 104 ? -6.197 -7.244 -18.515 1.00 79.62 104 GLU A C 1
ATOM 754 O O . GLU A 1 104 ? -6.864 -6.210 -18.513 1.00 79.62 104 GLU A O 1
ATOM 759 N N . TYR A 1 105 ? -6.260 -8.115 -17.505 1.00 80.38 105 TYR A N 1
ATOM 760 C CA . TYR A 1 105 ? -7.134 -7.939 -16.346 1.00 80.38 105 TYR A CA 1
ATOM 761 C C . TYR A 1 105 ? -6.665 -6.854 -15.356 1.00 80.38 105 TYR A C 1
ATOM 763 O O . TYR A 1 105 ? -7.477 -6.393 -14.555 1.00 80.38 105 TYR A O 1
ATOM 771 N N . LEU A 1 106 ? -5.394 -6.442 -15.406 1.00 86.75 106 LEU A N 1
ATOM 772 C CA . LEU A 1 106 ? -4.805 -5.369 -14.597 1.00 86.75 106 LEU A CA 1
ATOM 773 C C . LEU A 1 106 ? -4.760 -4.020 -15.314 1.00 86.75 106 LEU A C 1
ATOM 775 O O . LEU A 1 106 ? -4.623 -3.010 -14.635 1.00 86.75 106 LEU A O 1
ATOM 779 N N . ARG A 1 107 ? -4.922 -3.970 -16.641 1.00 83.31 107 ARG A N 1
ATOM 780 C CA . ARG A 1 107 ? -4.827 -2.726 -17.431 1.00 83.31 107 ARG A CA 1
ATOM 781 C C . ARG A 1 107 ? -5.691 -1.583 -16.897 1.00 83.31 107 ARG A C 1
ATOM 783 O O . ARG A 1 107 ? -5.287 -0.436 -16.892 1.00 83.31 107 ARG A O 1
ATOM 790 N N . GLN A 1 108 ? -6.885 -1.892 -16.404 1.00 83.75 108 GLN A N 1
ATOM 791 C CA . GLN A 1 108 ? -7.789 -0.891 -15.823 1.00 83.75 108 GLN A CA 1
ATOM 792 C C . GLN A 1 108 ? -7.311 -0.303 -14.479 1.00 83.75 108 GLN A C 1
ATOM 794 O O . GLN A 1 108 ? -7.905 0.649 -13.989 1.00 83.75 108 GLN A O 1
ATOM 799 N N . ILE A 1 109 ? -6.336 -0.949 -13.836 1.00 88.31 109 ILE A N 1
ATOM 800 C CA . ILE A 1 109 ? -5.756 -0.563 -12.545 1.00 88.31 109 ILE A CA 1
ATOM 801 C C . ILE A 1 109 ? -4.438 0.181 -12.773 1.00 88.31 109 ILE A C 1
ATOM 803 O O . ILE A 1 109 ? -3.964 0.849 -11.869 1.00 88.31 109 ILE A O 1
ATOM 807 N N . GLU A 1 110 ? -3.830 0.093 -13.951 1.00 88.31 110 GLU A N 1
ATOM 808 C CA . GLU A 1 110 ? -2.595 0.805 -14.261 1.00 88.31 110 GLU A CA 1
ATOM 809 C C . GLU A 1 110 ? -2.798 2.335 -14.224 1.00 88.31 110 GLU A C 1
ATOM 811 O O . GLU A 1 110 ? -3.812 2.840 -14.724 1.00 88.31 110 GLU A O 1
ATOM 816 N N . PRO A 1 111 ? -1.857 3.102 -13.642 1.00 86.19 111 PRO A N 1
ATOM 817 C CA . PRO A 1 111 ? -1.908 4.558 -13.687 1.00 86.19 111 PRO A CA 1
ATOM 818 C C . PRO A 1 111 ? -1.883 5.080 -15.130 1.00 86.19 111 PRO A C 1
ATOM 820 O O . PRO A 1 111 ? -0.936 4.829 -15.863 1.00 86.19 111 PRO A O 1
ATOM 823 N N . ASN A 1 112 ? -2.877 5.890 -15.510 1.00 68.75 112 ASN A N 1
ATOM 824 C CA . ASN A 1 112 ? -2.969 6.540 -16.828 1.00 68.75 112 ASN A CA 1
ATOM 825 C C . ASN A 1 112 ? -2.992 5.580 -18.035 1.00 68.75 112 ASN A C 1
ATOM 827 O O . ASN A 1 112 ? -2.382 5.893 -19.051 1.00 68.75 112 ASN A O 1
ATOM 831 N N . ALA A 1 113 ? -3.705 4.449 -17.955 1.00 59.00 113 ALA A N 1
ATOM 832 C CA . ALA A 1 113 ? -3.859 3.510 -19.073 1.00 59.00 113 ALA A CA 1
ATOM 833 C C . ALA A 1 113 ? -4.520 4.150 -20.322 1.00 59.00 113 ALA A C 1
ATOM 835 O O . ALA A 1 113 ? -5.722 4.008 -20.563 1.00 59.00 113 ALA A O 1
ATOM 836 N N . GLU A 1 114 ? -3.743 4.856 -21.144 1.00 50.34 114 GLU A N 1
ATOM 837 C CA . GLU A 1 114 ? -4.144 5.364 -22.456 1.00 50.34 114 GLU A CA 1
ATOM 838 C C . GLU A 1 114 ? -3.804 4.331 -23.542 1.00 50.34 114 GLU A C 1
ATOM 840 O O . GLU A 1 114 ? -2.868 4.480 -24.316 1.00 50.34 114 GLU A O 1
ATOM 845 N N . GLY A 1 115 ? -4.621 3.279 -23.642 1.00 51.06 115 GLY A N 1
ATOM 846 C CA . GLY A 1 115 ? -4.556 2.329 -24.761 1.00 51.06 115 GLY A CA 1
ATOM 847 C C . GLY A 1 115 ? -3.376 1.347 -24.705 1.00 51.06 115 GLY A C 1
ATOM 848 O O . GLY A 1 115 ? -2.643 1.310 -23.725 1.00 51.06 115 GLY A O 1
ATOM 849 N N . PRO A 1 116 ? -3.250 0.447 -25.699 1.00 46.66 116 PRO A N 1
ATOM 850 C CA . PRO A 1 116 ? -2.263 -0.619 -25.645 1.00 46.66 116 PRO A CA 1
ATOM 851 C C . PRO A 1 116 ? -0.885 -0.056 -26.001 1.00 46.66 116 PRO A C 1
ATOM 853 O O . PRO A 1 116 ? -0.553 0.059 -27.180 1.00 46.66 116 PRO A O 1
ATOM 856 N N . GLU A 1 117 ? -0.088 0.287 -24.992 1.00 55.34 117 GLU A N 1
ATOM 857 C CA . GLU A 1 117 ? 1.361 0.335 -25.164 1.00 55.34 117 GLU A CA 1
ATOM 858 C C . GLU A 1 117 ? 1.866 -1.105 -25.355 1.00 55.34 117 GLU A C 1
ATOM 860 O O . GLU A 1 117 ? 1.364 -2.064 -24.757 1.00 55.34 117 GLU A O 1
ATOM 865 N N . GLU A 1 118 ? 2.758 -1.289 -26.328 1.00 59.25 118 GLU A N 1
ATOM 866 C CA . GLU A 1 118 ? 3.299 -2.597 -26.678 1.00 59.25 118 GLU A CA 1
ATOM 867 C C . GLU A 1 118 ? 4.094 -3.135 -25.492 1.00 59.25 118 GLU A C 1
ATOM 869 O O . GLU A 1 118 ? 5.197 -2.672 -25.220 1.00 59.25 118 GLU A O 1
ATOM 874 N N . CYS A 1 119 ? 3.537 -4.131 -24.806 1.00 63.09 119 CYS A N 1
ATOM 875 C CA . CYS A 1 119 ? 4.165 -4.784 -23.669 1.00 63.09 119 CYS A CA 1
ATOM 876 C C . CYS A 1 119 ? 5.566 -5.290 -24.024 1.00 63.09 119 CYS A C 1
ATOM 878 O O . CYS A 1 119 ? 5.679 -6.313 -24.707 1.00 63.09 119 CYS A O 1
ATOM 880 N N . PRO A 1 120 ? 6.644 -4.641 -23.546 1.00 60.41 120 PRO A N 1
ATOM 881 C CA . PRO A 1 120 ? 7.984 -4.842 -24.100 1.00 60.41 120 PRO A CA 1
ATOM 882 C C . PRO A 1 120 ? 8.553 -6.242 -23.821 1.00 60.41 120 PRO A C 1
ATOM 884 O O . PRO A 1 120 ? 9.521 -6.667 -24.450 1.00 60.41 120 PRO A O 1
ATOM 887 N N . TRP A 1 121 ? 7.944 -6.980 -22.890 1.00 57.69 121 TRP A N 1
ATOM 888 C CA . TRP A 1 121 ? 8.301 -8.347 -22.506 1.00 57.69 121 TRP A CA 1
ATOM 889 C C . TRP A 1 121 ? 7.312 -9.414 -23.006 1.00 57.69 121 TRP A C 1
ATOM 891 O O . TRP A 1 121 ? 7.549 -10.606 -22.793 1.00 57.69 121 TRP A O 1
ATOM 901 N N . TYR A 1 122 ? 6.220 -9.026 -23.673 1.00 53.69 122 TYR A N 1
ATOM 902 C CA . TYR A 1 122 ? 5.275 -9.968 -24.267 1.00 53.69 122 TYR A CA 1
ATOM 903 C C . TYR A 1 122 ? 5.760 -10.357 -25.666 1.00 53.69 122 TYR A C 1
ATOM 905 O O . TYR A 1 122 ? 5.573 -9.632 -26.638 1.00 53.69 122 TYR A O 1
ATOM 913 N N . VAL A 1 123 ? 6.419 -11.509 -25.769 1.00 56.22 123 VAL A N 1
ATOM 914 C CA . VAL A 1 123 ? 6.718 -12.117 -27.069 1.00 56.22 123 VAL A CA 1
ATOM 915 C C . VAL A 1 123 ? 5.496 -12.942 -27.458 1.00 56.22 123 VAL A C 1
ATOM 917 O O . VAL A 1 123 ? 5.156 -13.875 -26.730 1.00 56.22 123 VAL A O 1
ATOM 920 N N . ASP A 1 124 ? 4.838 -12.613 -28.572 1.00 52.06 124 ASP A N 1
ATOM 921 C CA . ASP A 1 124 ? 3.831 -13.490 -29.178 1.00 52.06 124 ASP A CA 1
ATOM 922 C C . ASP A 1 124 ? 4.504 -14.833 -29.485 1.00 52.06 124 ASP A C 1
ATOM 924 O O . ASP A 1 124 ? 5.277 -14.972 -30.436 1.00 52.06 124 ASP A O 1
ATOM 928 N N . VAL A 1 125 ? 4.282 -15.825 -28.624 1.00 54.88 125 VAL A N 1
ATOM 929 C CA . VAL A 1 125 ? 4.717 -17.192 -28.893 1.00 54.88 125 VAL A CA 1
ATOM 930 C C . VAL A 1 125 ? 3.621 -17.809 -29.754 1.00 54.88 125 VAL A C 1
ATOM 932 O O . VAL A 1 125 ? 2.628 -18.317 -29.234 1.00 54.88 125 VAL A O 1
ATOM 935 N N . GLU A 1 126 ? 3.759 -17.688 -31.077 1.00 50.66 126 GLU A N 1
ATOM 936 C CA . GLU A 1 126 ? 2.872 -18.380 -32.017 1.00 50.66 126 GLU A CA 1
ATOM 937 C C . GLU A 1 126 ? 2.905 -19.905 -31.742 1.00 50.66 126 GLU A C 1
ATOM 939 O O . GLU A 1 126 ? 3.984 -20.446 -31.471 1.00 50.66 126 GLU A O 1
ATOM 944 N N . PRO A 1 127 ? 1.742 -20.590 -31.755 1.00 61.28 127 PRO A N 1
ATOM 945 C CA . PRO A 1 127 ? 1.616 -22.003 -31.386 1.00 61.28 127 PRO A CA 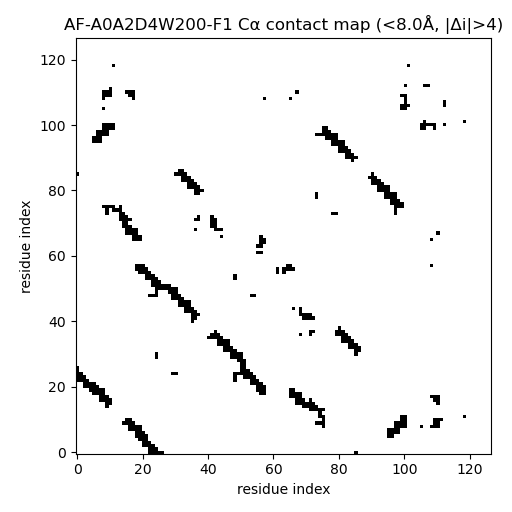1
ATOM 946 C C . PRO A 1 127 ? 2.266 -22.989 -32.368 1.00 61.28 127 PRO A C 1
ATOM 948 O O . PRO A 1 127 ? 2.320 -22.703 -33.586 1.00 61.28 127 PRO A O 1
#

Foldseek 3Di:
DDKDDWAWAEEQVQQKTFTWIKDFAQAQAKWKKWKFWAVVGQDIDIDIAGHRGMQGEDDPPHPDQGDMDGGGDDHAVAWIWMWIDTPPDDIDIDTHHYHYLVPVSCLVNYPPNPDDDPNPPDDPPDD

Sequence (127 aa):
MAVRNVLVVANDDGTRGNLVAAVVNNSDQERSMTVYVGDPVQDTLRIDVAADSTVSYGARDSLDDPPLIDPLDADPGGTIPVTFETDVAEAVTVQVPVLGGCLEYLRQIEPNAEGPEECPWYVDVEP

Secondary structure (DSSP, 8-state):
-EEEEEEEEE-TTSS-EEEEEEEEE-SSS-EEEEEEETTTT-EEEEEEE-TTEEEE-S-TT-SSPPPEESS----TTSEEEEEEEESSS--EEEEEEEEETTSTTTGGGSTT--S----TT------

Radius of gyration: 15.51 Å; Cα contacts (8 Å, |Δi|>4): 295; chains: 1; bounding box: 32×31×50 Å

Nearest PDB structures (foldseek):
  4kkq-assembly1_B  TM=4.525E-01  e=7.233E-02  Vibrio cholerae MJ-1236
  8jen-assembly4_P  TM=4.632E-01  e=8.090E-0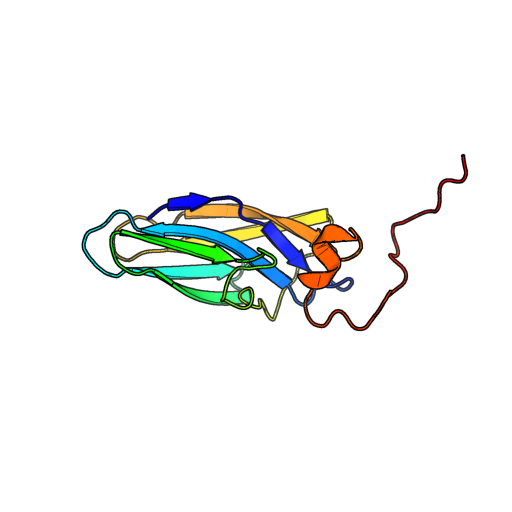2  Homo sapiens
  8u32-assembly2_D  TM=3.455E-01  e=7.707E-03  Homo sapiens
  4be5-assembly1_A  TM=4.749E-01  e=1.339E-01  Vibrio cholerae MJ-1236
  4lp5-assembly1_B  TM=2.539E-01  e=9.497E-01  Homo sapiens

Mean predicted aligned error: 6.36 Å

Solvent-accessible surface area (backbone atoms only — not comparable to full-atom values): 7175 Å² total; per-residue (Å²): 119,50,78,43,78,66,34,31,27,11,27,94,85,7,47,33,22,16,42,24,33,33,43,36,23,85,42,96,51,68,48,60,35,42,37,37,34,43,87,73,74,55,34,76,48,77,49,78,35,52,42,67,35,72,47,53,32,71,50,98,82,40,94,51,81,44,54,74,36,73,53,36,91,48,47,51,79,42,65,40,47,34,32,45,34,46,96,87,50,80,70,46,74,45,78,31,46,25,36,42,28,76,45,77,92,38,28,88,53,17,58,83,64,79,68,89,70,79,49,91,83,68,73,86,75,79,132

pLDDT: mean 86.54, std 14.77, range [46.53, 98.38]